Protein AF-D8JR23-F1 (afdb_monomer_lite)

Sequence (93 aa):
MSDRTQLAIGRNSISVPRLTKRAVEAGVATALTSCVALLILVLNNVLTGRGGWVNGFDVWYSYMRQPAILGTMILTALTTSLFLAWQRDRGAR

Secondary structure (DSSP, 8-state):
---------TT------HHHHHHHHHHHHHHHHHHHHHHHHHHHHHHTTSSHHHHHHHHHHHHHH-HHHHHHHHHHHHHHHHHHHHHHHHH--

pLDDT: mean 70.7, std 14.29, range [39.91, 87.06]

Structure (mmCIF, N/CA/C/O backbone):
data_AF-D8JR23-F1
#
_entry.id   AF-D8JR23-F1
#
loop_
_atom_site.group_PDB
_atom_site.id
_atom_site.type_symbol
_atom_site.label_atom_id
_atom_site.label_alt_id
_atom_site.label_comp_id
_atom_site.label_asym_id
_atom_site.label_entity_id
_atom_site.label_seq_id
_atom_site.pdbx_PDB_ins_code
_atom_site.Cartn_x
_atom_site.Cartn_y
_atom_site.Cartn_z
_atom_site.occupancy
_atom_site.B_iso_or_equiv
_atom_site.auth_seq_id
_atom_site.auth_comp_id
_atom_site.auth_asym_id
_atom_site.auth_atom_id
_atom_site.pdbx_PDB_model_num
ATOM 1 N N . MET A 1 1 ? 20.661 -0.341 -34.511 1.00 43.81 1 MET A N 1
ATOM 2 C CA . MET A 1 1 ? 21.046 -1.259 -33.415 1.00 43.81 1 MET A CA 1
ATOM 3 C C . MET A 1 1 ? 19.883 -1.327 -32.436 1.00 43.81 1 MET A C 1
ATOM 5 O O . MET A 1 1 ? 19.534 -0.304 -31.870 1.00 43.81 1 MET A O 1
ATOM 9 N N . SER A 1 2 ? 19.197 -2.472 -32.363 1.00 46.34 2 SER A N 1
ATOM 10 C CA . SER A 1 2 ? 17.931 -2.639 -31.635 1.00 46.34 2 SER A CA 1
ATOM 11 C C . SER A 1 2 ? 18.196 -3.277 -30.272 1.00 46.34 2 SER A C 1
ATOM 13 O O . SER A 1 2 ? 18.491 -4.467 -30.199 1.00 46.34 2 SER A O 1
ATOM 15 N N . ASP A 1 3 ? 18.084 -2.488 -29.207 1.00 46.47 3 ASP A N 1
ATOM 16 C CA . ASP A 1 3 ? 18.326 -2.909 -27.824 1.00 46.47 3 ASP A CA 1
ATOM 17 C C . ASP A 1 3 ? 17.166 -3.792 -27.322 1.00 46.47 3 ASP A C 1
ATOM 19 O O . ASP A 1 3 ? 16.136 -3.315 -26.840 1.00 46.47 3 ASP A O 1
ATOM 23 N N . ARG A 1 4 ? 17.282 -5.111 -27.527 1.00 45.34 4 ARG A N 1
ATOM 24 C CA . ARG A 1 4 ? 16.365 -6.120 -26.978 1.00 45.34 4 ARG A CA 1
ATOM 25 C C . ARG A 1 4 ? 17.037 -6.813 -25.800 1.00 45.34 4 ARG A C 1
ATOM 27 O O . ARG A 1 4 ? 17.841 -7.719 -25.979 1.00 45.34 4 ARG A O 1
ATOM 34 N N . THR A 1 5 ? 16.681 -6.408 -24.588 1.00 54.88 5 THR A N 1
ATOM 35 C CA . THR A 1 5 ? 17.098 -7.108 -23.368 1.00 54.88 5 THR A CA 1
ATOM 36 C C . THR A 1 5 ? 16.199 -8.328 -23.163 1.00 54.88 5 THR A C 1
ATOM 38 O O . THR A 1 5 ? 15.014 -8.186 -22.861 1.00 54.88 5 THR A O 1
ATOM 41 N N . GLN A 1 6 ? 16.750 -9.524 -23.372 1.00 44.00 6 GLN A N 1
ATOM 42 C CA . GLN A 1 6 ? 16.063 -10.795 -23.148 1.00 44.00 6 GLN A CA 1
ATOM 43 C C . GLN A 1 6 ? 15.917 -11.066 -21.648 1.00 44.00 6 GLN A C 1
ATOM 45 O O . GLN A 1 6 ? 16.889 -11.039 -20.896 1.00 44.00 6 GLN A O 1
ATOM 50 N N . LEU A 1 7 ? 14.691 -11.353 -21.214 1.00 43.88 7 LEU A N 1
ATOM 51 C CA . LEU A 1 7 ? 14.432 -11.966 -19.918 1.00 43.88 7 LEU A CA 1
ATOM 52 C C . LEU A 1 7 ? 14.444 -13.480 -20.098 1.00 43.88 7 LEU A C 1
ATOM 54 O O . LEU A 1 7 ? 13.592 -14.043 -20.788 1.00 43.88 7 LEU A O 1
ATOM 58 N N . ALA A 1 8 ? 15.436 -14.126 -19.494 1.00 45.22 8 ALA A N 1
ATOM 59 C CA . ALA A 1 8 ? 15.467 -15.569 -19.349 1.00 45.22 8 ALA A CA 1
ATOM 60 C C . ALA A 1 8 ? 14.554 -15.955 -18.175 1.00 45.22 8 ALA A C 1
ATOM 62 O O . ALA A 1 8 ? 14.929 -15.820 -17.013 1.00 45.22 8 ALA A O 1
ATOM 63 N N . ILE A 1 9 ? 13.338 -16.405 -18.491 1.00 46.00 9 ILE A N 1
ATOM 64 C CA . ILE A 1 9 ? 12.477 -17.157 -17.575 1.00 46.00 9 ILE A CA 1
ATOM 65 C C . ILE A 1 9 ? 12.496 -18.609 -18.082 1.00 46.00 9 ILE A C 1
ATOM 67 O O . ILE A 1 9 ? 11.800 -18.991 -19.020 1.00 46.00 9 ILE A O 1
ATOM 71 N N . GLY A 1 10 ? 13.424 -19.411 -17.553 1.00 63.91 10 GLY A N 1
ATOM 72 C CA . GLY A 1 10 ? 13.597 -20.808 -17.971 1.00 63.91 10 GLY A CA 1
ATOM 73 C C . GLY A 1 10 ? 13.765 -21.001 -19.491 1.00 63.91 10 GLY A C 1
ATOM 74 O O . GLY A 1 10 ? 14.547 -20.304 -20.131 1.00 63.91 10 GLY A O 1
ATOM 75 N N . ARG A 1 11 ? 13.036 -21.972 -20.067 1.00 43.81 11 ARG A N 1
ATOM 76 C CA . ARG A 1 11 ? 13.185 -22.449 -21.461 1.00 43.81 11 ARG A CA 1
ATOM 77 C C . ARG A 1 11 ? 12.369 -21.678 -22.517 1.00 43.81 11 ARG A C 1
ATOM 79 O O . ARG A 1 11 ? 12.442 -22.035 -23.684 1.00 43.81 11 ARG A O 1
ATOM 86 N N . ASN A 1 12 ? 11.628 -20.626 -22.155 1.00 40.69 12 ASN A N 1
ATOM 87 C CA . ASN A 1 12 ? 10.899 -19.797 -23.127 1.00 40.69 12 ASN A CA 1
ATOM 88 C C . ASN A 1 12 ? 11.078 -18.302 -22.818 1.00 40.69 12 ASN A C 1
ATOM 90 O O . ASN A 1 12 ? 10.471 -17.760 -21.898 1.00 40.69 12 ASN A O 1
ATOM 94 N N . SER A 1 13 ? 11.919 -17.627 -23.610 1.00 39.91 13 SER A N 1
ATOM 95 C CA . SER A 1 13 ? 12.147 -16.181 -23.521 1.00 39.91 13 SER A CA 1
ATOM 96 C C . SER A 1 13 ? 11.007 -15.426 -24.205 1.00 39.91 13 SER A C 1
ATOM 98 O O . SER A 1 13 ? 10.975 -15.281 -25.427 1.00 39.91 13 SER A O 1
ATOM 100 N N . ILE A 1 14 ? 10.046 -14.944 -23.416 1.00 45.25 14 ILE A N 1
ATOM 101 C CA . ILE A 1 14 ? 9.006 -14.042 -23.914 1.00 45.25 14 ILE A CA 1
ATOM 102 C C . ILE A 1 14 ? 9.558 -12.618 -23.851 1.00 45.25 14 ILE A C 1
ATOM 104 O O . ILE A 1 14 ? 9.898 -12.097 -22.789 1.00 45.25 14 ILE A O 1
ATOM 108 N N . SER A 1 15 ? 9.651 -11.987 -25.018 1.00 46.75 15 SER A N 1
ATOM 109 C CA . SER A 1 15 ? 10.064 -10.593 -25.189 1.00 46.75 15 SER A CA 1
ATOM 110 C C . SER A 1 15 ? 8.950 -9.661 -24.702 1.00 46.75 15 SER A C 1
ATOM 112 O O . SER A 1 15 ? 8.178 -9.144 -25.504 1.00 46.75 15 SER A O 1
ATOM 114 N N . VAL A 1 16 ? 8.813 -9.483 -23.387 1.00 44.25 16 VAL A N 1
ATOM 115 C CA . VAL A 1 16 ? 7.792 -8.585 -22.825 1.00 44.25 16 VAL A CA 1
ATOM 116 C C . VAL A 1 16 ? 8.323 -7.144 -22.828 1.00 44.25 16 VAL A C 1
ATOM 118 O O . VAL A 1 16 ? 9.443 -6.917 -22.357 1.00 44.25 16 VAL A O 1
ATOM 121 N N . PRO A 1 17 ? 7.564 -6.152 -23.334 1.00 52.78 17 PRO A N 1
ATOM 122 C CA . PRO A 1 17 ? 7.955 -4.745 -23.295 1.00 52.78 17 PRO A CA 1
ATOM 123 C C . PRO A 1 17 ? 8.373 -4.319 -21.880 1.00 52.78 17 PRO A C 1
ATOM 125 O O . PRO A 1 17 ? 7.708 -4.665 -20.903 1.00 52.78 17 PRO A O 1
ATOM 128 N N . ARG A 1 18 ? 9.457 -3.534 -21.753 1.00 57.16 18 ARG A N 1
ATOM 129 C CA . ARG A 1 18 ? 9.996 -3.056 -20.455 1.00 57.16 18 ARG A CA 1
ATOM 130 C C . ARG A 1 18 ? 8.915 -2.432 -19.553 1.00 57.16 18 ARG A C 1
ATOM 132 O O . ARG A 1 18 ? 9.010 -2.528 -18.333 1.00 57.16 18 ARG A O 1
ATOM 139 N N . LEU A 1 19 ? 7.886 -1.831 -20.153 1.00 53.03 19 LEU A N 1
ATOM 140 C CA . LEU A 1 19 ? 6.721 -1.263 -19.470 1.00 53.03 19 LEU A CA 1
ATOM 141 C C . LEU A 1 19 ? 5.872 -2.314 -18.743 1.00 53.03 19 LEU A C 1
ATOM 143 O O . LEU A 1 19 ? 5.484 -2.081 -17.604 1.00 53.03 19 LEU A O 1
ATOM 147 N N . THR A 1 20 ? 5.634 -3.483 -19.339 1.00 59.34 20 THR A N 1
ATOM 148 C CA . THR A 1 20 ? 4.816 -4.546 -18.734 1.00 59.34 20 THR A CA 1
ATOM 149 C C . THR A 1 20 ? 5.505 -5.148 -17.513 1.00 59.34 20 THR A C 1
ATOM 151 O O . THR A 1 20 ? 4.876 -5.308 -16.472 1.00 59.34 20 THR A O 1
ATOM 154 N N . LYS A 1 21 ? 6.821 -5.399 -17.586 1.00 62.56 21 LYS A N 1
ATOM 155 C CA . LYS A 1 21 ? 7.589 -5.862 -16.417 1.00 62.56 21 LYS A CA 1
ATOM 156 C C . LYS A 1 21 ? 7.562 -4.836 -15.276 1.00 62.56 21 LYS A C 1
ATOM 158 O O . LYS A 1 21 ? 7.430 -5.209 -14.117 1.00 62.56 21 LYS A O 1
ATOM 163 N N . ARG A 1 22 ? 7.650 -3.544 -15.605 1.00 62.25 22 ARG A N 1
ATOM 164 C CA . ARG A 1 22 ? 7.614 -2.452 -14.620 1.00 62.25 22 ARG A CA 1
ATOM 165 C C . ARG A 1 22 ? 6.233 -2.249 -14.007 1.00 62.25 22 ARG A C 1
ATOM 167 O O . ARG A 1 22 ? 6.153 -1.981 -12.819 1.00 62.25 22 ARG A O 1
ATOM 174 N N . ALA A 1 23 ? 5.162 -2.418 -14.780 1.00 65.88 23 ALA A N 1
ATOM 175 C CA . ALA A 1 23 ? 3.802 -2.400 -14.248 1.00 65.88 23 ALA A CA 1
ATOM 176 C C . ALA A 1 23 ? 3.588 -3.531 -13.229 1.00 65.88 23 ALA A C 1
ATOM 178 O O . ALA A 1 23 ? 2.9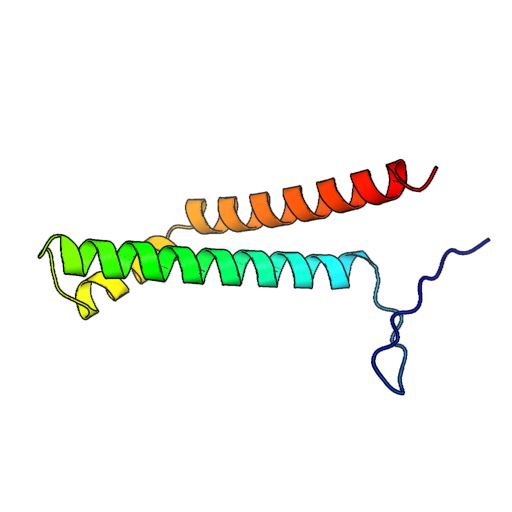55 -3.315 -12.200 1.00 65.88 23 ALA A O 1
ATOM 179 N N . VAL A 1 24 ? 4.178 -4.708 -13.471 1.00 69.12 24 VAL A N 1
ATOM 180 C CA . VAL A 1 24 ? 4.166 -5.817 -12.507 1.00 69.12 24 VAL A CA 1
ATOM 181 C C . VAL A 1 24 ? 4.986 -5.479 -11.258 1.00 69.12 24 VAL A C 1
ATOM 183 O O . VAL A 1 24 ? 4.479 -5.663 -10.158 1.00 69.12 24 VAL A O 1
ATOM 186 N N . GLU A 1 25 ? 6.200 -4.928 -11.385 1.00 69.12 25 GLU A N 1
ATOM 187 C CA . GLU A 1 25 ? 6.987 -4.466 -10.221 1.00 69.12 25 GLU A CA 1
ATOM 188 C C . GLU A 1 25 ? 6.245 -3.397 -9.403 1.00 69.12 25 GLU A C 1
ATOM 190 O O . GLU A 1 25 ? 6.212 -3.479 -8.177 1.00 69.12 25 GLU A O 1
ATOM 195 N N . ALA A 1 26 ? 5.606 -2.431 -10.068 1.00 71.50 26 ALA A N 1
ATOM 196 C CA . ALA A 1 26 ? 4.798 -1.405 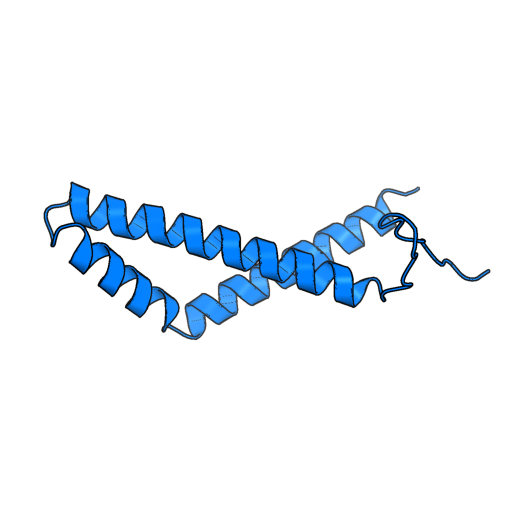-9.416 1.00 71.50 26 ALA A CA 1
ATOM 197 C C . ALA A 1 26 ? 3.583 -2.016 -8.702 1.00 71.50 26 ALA A C 1
ATOM 199 O O . ALA A 1 26 ? 3.331 -1.694 -7.545 1.00 71.50 26 ALA A O 1
ATOM 200 N N . GLY A 1 27 ? 2.876 -2.951 -9.344 1.00 75.94 27 GLY A N 1
ATOM 201 C CA . GLY A 1 27 ? 1.758 -3.669 -8.730 1.00 75.94 27 GLY A CA 1
ATOM 202 C C . GLY A 1 27 ? 2.179 -4.478 -7.500 1.00 75.94 27 GLY A C 1
ATOM 203 O O . GLY A 1 27 ? 1.499 -4.442 -6.476 1.00 75.94 27 GLY A O 1
ATOM 204 N N . VAL A 1 28 ? 3.334 -5.148 -7.561 1.00 73.81 28 VAL A N 1
ATOM 205 C CA . VAL A 1 28 ? 3.917 -5.878 -6.423 1.00 73.81 28 VAL A CA 1
ATOM 206 C C . VAL A 1 28 ? 4.288 -4.919 -5.291 1.00 73.81 28 VAL A C 1
ATOM 208 O O . VAL A 1 28 ? 3.998 -5.209 -4.131 1.00 73.81 28 VAL A O 1
ATOM 211 N N . ALA A 1 29 ? 4.873 -3.761 -5.607 1.00 71.56 29 ALA A N 1
ATOM 212 C CA . ALA A 1 29 ? 5.190 -2.736 -4.618 1.00 71.56 29 ALA A CA 1
ATOM 213 C C . ALA A 1 29 ? 3.924 -2.207 -3.925 1.00 71.56 29 ALA A C 1
ATOM 215 O O . ALA A 1 29 ? 3.879 -2.165 -2.699 1.00 71.56 29 ALA A O 1
ATOM 216 N N . THR A 1 30 ? 2.870 -1.891 -4.683 1.00 75.94 30 THR A N 1
ATOM 217 C CA . THR A 1 30 ? 1.575 -1.461 -4.134 1.00 75.94 30 THR A CA 1
ATOM 218 C C . THR A 1 30 ? 0.953 -2.539 -3.244 1.00 75.94 30 THR A C 1
ATOM 220 O O . THR A 1 30 ? 0.479 -2.231 -2.149 1.00 75.94 30 THR A O 1
ATOM 223 N N . ALA A 1 31 ? 1.001 -3.808 -3.659 1.00 75.75 31 ALA A N 1
ATOM 224 C CA . ALA A 1 31 ? 0.519 -4.921 -2.845 1.00 75.75 31 ALA A CA 1
ATOM 225 C C . ALA A 1 31 ? 1.304 -5.041 -1.525 1.00 75.75 31 ALA A C 1
ATOM 227 O O . ALA A 1 31 ? 0.705 -5.163 -0.457 1.00 75.75 31 ALA A O 1
ATOM 228 N N . LEU A 1 32 ? 2.633 -4.913 -1.564 1.00 80.50 32 LEU A N 1
ATOM 229 C CA . LEU A 1 32 ? 3.478 -4.887 -0.365 1.00 80.50 32 LEU A CA 1
ATOM 230 C C . LEU A 1 32 ? 3.131 -3.717 0.562 1.00 80.50 32 LEU A C 1
ATOM 232 O O . LEU A 1 32 ? 2.963 -3.923 1.764 1.00 80.50 32 LEU A O 1
ATOM 236 N N . THR A 1 33 ? 2.957 -2.511 0.019 1.00 81.75 33 THR A N 1
ATOM 237 C CA . THR A 1 33 ? 2.526 -1.340 0.794 1.00 81.75 33 THR A CA 1
ATOM 238 C C . THR A 1 33 ? 1.175 -1.586 1.464 1.00 81.75 33 THR A C 1
ATOM 240 O O . THR A 1 33 ? 1.003 -1.257 2.638 1.00 81.75 33 THR A O 1
ATOM 243 N N . SER A 1 34 ? 0.238 -2.227 0.761 1.00 78.75 34 SER A N 1
ATOM 244 C CA . SER A 1 34 ? -1.075 -2.573 1.310 1.00 78.75 34 SER A CA 1
ATOM 245 C C . SER A 1 34 ? -0.993 -3.551 2.492 1.00 78.75 34 SER A C 1
ATOM 247 O O . SER A 1 34 ? -1.702 -3.365 3.483 1.00 78.75 34 SER A O 1
ATOM 249 N N . CYS A 1 35 ? -0.076 -4.527 2.437 1.00 82.31 35 CYS A N 1
ATOM 250 C CA . CYS A 1 35 ? 0.190 -5.470 3.527 1.00 82.31 35 CYS A CA 1
ATOM 251 C C . CYS A 1 35 ? 0.811 -4.787 4.748 1.00 82.31 35 CYS A C 1
ATOM 253 O O . CYS A 1 35 ? 0.420 -5.062 5.881 1.00 82.31 35 CYS A O 1
ATOM 255 N N . VAL A 1 36 ? 1.765 -3.879 4.533 1.00 85.62 36 VAL A N 1
ATOM 256 C CA . VAL A 1 36 ? 2.366 -3.108 5.629 1.00 85.62 36 VAL A CA 1
ATOM 257 C C . VAL A 1 36 ? 1.313 -2.219 6.294 1.00 85.62 36 VAL A C 1
ATOM 259 O O . VAL A 1 36 ? 1.228 -2.183 7.520 1.00 85.62 36 VAL A O 1
ATOM 262 N N . ALA A 1 37 ? 0.459 -1.561 5.504 1.00 83.50 37 ALA A N 1
ATOM 263 C CA . ALA A 1 37 ? -0.655 -0.776 6.029 1.00 83.50 37 ALA A CA 1
ATOM 264 C C . ALA A 1 37 ? -1.633 -1.636 6.851 1.00 83.50 37 ALA A C 1
ATOM 266 O O . ALA A 1 37 ? -2.073 -1.200 7.913 1.00 83.50 37 ALA A O 1
ATOM 267 N N . LEU A 1 38 ? -1.925 -2.868 6.413 1.00 82.81 38 LEU A N 1
ATOM 268 C CA . LEU A 1 38 ? -2.745 -3.823 7.171 1.00 82.81 38 LEU A CA 1
ATOM 269 C C . LEU A 1 38 ? -2.143 -4.104 8.543 1.00 82.81 38 LEU A C 1
ATOM 271 O O . LEU A 1 38 ? -2.833 -3.959 9.550 1.00 82.81 38 LEU A O 1
ATOM 275 N N . LEU A 1 39 ? -0.859 -4.466 8.588 1.00 84.69 39 LEU A N 1
ATOM 276 C CA . LEU A 1 39 ? -0.165 -4.742 9.845 1.00 84.69 39 LEU A CA 1
ATOM 277 C C . LEU A 1 39 ? -0.247 -3.549 10.795 1.00 84.69 39 LEU A C 1
ATOM 279 O O . LEU A 1 39 ? -0.636 -3.719 11.945 1.00 84.69 39 LEU A O 1
ATOM 283 N N . ILE A 1 40 ? 0.064 -2.345 10.312 1.00 86.12 40 ILE A N 1
ATOM 284 C CA . ILE A 1 40 ? 0.049 -1.132 11.137 1.00 86.12 40 ILE A CA 1
ATOM 285 C C . ILE A 1 40 ? -1.349 -0.875 11.705 1.00 86.12 40 ILE A C 1
ATOM 287 O O . ILE A 1 40 ? -1.480 -0.644 12.905 1.00 86.12 40 ILE A O 1
ATOM 291 N N . LEU A 1 41 ? -2.389 -0.926 10.872 1.00 85.25 41 LEU A N 1
ATOM 292 C CA . LEU A 1 41 ? -3.755 -0.604 11.289 1.00 85.25 41 LEU A CA 1
ATOM 293 C C . LEU A 1 41 ? -4.330 -1.658 12.240 1.00 85.25 41 LEU A C 1
ATOM 295 O O . LEU A 1 41 ? -4.932 -1.300 13.253 1.00 85.25 41 LEU A O 1
ATOM 299 N N . VAL A 1 42 ? -4.099 -2.944 11.968 1.00 83.56 42 VAL A N 1
ATOM 300 C CA . VAL A 1 42 ? -4.554 -4.036 12.836 1.00 83.56 42 VAL A CA 1
ATOM 301 C C . VAL A 1 42 ? -3.821 -4.002 14.175 1.00 83.56 42 VAL A C 1
ATOM 303 O O . VAL A 1 42 ? -4.478 -4.012 15.216 1.00 83.56 42 VAL A O 1
ATOM 306 N N . LEU A 1 43 ? -2.485 -3.896 14.176 1.00 84.75 43 LEU A N 1
ATOM 307 C CA . LEU A 1 43 ? -1.719 -3.805 15.422 1.00 84.75 43 LEU A CA 1
ATOM 308 C C . LEU A 1 43 ? -2.111 -2.561 16.211 1.00 84.75 43 LEU A C 1
ATOM 310 O O . LEU A 1 43 ? -2.303 -2.659 17.417 1.00 84.75 43 LEU A O 1
ATOM 314 N N . ASN A 1 44 ? -2.269 -1.408 15.558 1.00 83.88 44 ASN A N 1
ATOM 315 C CA . ASN A 1 44 ? -2.689 -0.189 16.239 1.00 83.88 44 ASN A CA 1
ATOM 316 C C . ASN A 1 44 ? -4.048 -0.371 16.925 1.00 83.88 44 ASN A C 1
ATOM 318 O O . ASN A 1 44 ? -4.189 -0.010 18.091 1.00 83.88 44 ASN A O 1
ATOM 322 N N . ASN A 1 45 ? -5.024 -0.976 16.247 1.00 83.00 45 ASN A N 1
ATOM 323 C CA . ASN A 1 45 ? -6.367 -1.172 16.791 1.00 83.00 45 ASN A CA 1
ATOM 324 C C . ASN A 1 45 ? -6.383 -2.175 17.964 1.00 83.00 45 ASN A C 1
ATOM 326 O O . ASN A 1 45 ? -7.065 -1.959 18.968 1.00 83.00 45 ASN A O 1
ATOM 330 N N . VAL A 1 46 ? -5.563 -3.229 17.886 1.00 80.62 46 VAL A N 1
ATOM 331 C CA . VAL A 1 46 ? -5.373 -4.199 18.977 1.00 80.62 46 VAL A CA 1
ATOM 332 C C . VAL A 1 46 ? -4.659 -3.558 20.172 1.00 80.62 46 VAL A C 1
ATOM 334 O O . VAL A 1 46 ? -5.134 -3.672 21.299 1.00 80.62 46 VAL A O 1
ATOM 337 N N . LEU A 1 47 ? -3.555 -2.845 19.937 1.00 81.06 47 LEU A N 1
ATOM 338 C CA . LEU A 1 47 ? -2.722 -2.238 20.982 1.00 81.06 47 LEU A CA 1
ATOM 339 C C . LEU A 1 47 ? -3.405 -1.058 21.682 1.00 81.06 47 LEU A C 1
ATOM 341 O O . LEU A 1 47 ? -3.166 -0.827 22.862 1.00 81.06 47 LEU A O 1
ATOM 345 N N . THR A 1 48 ? -4.259 -0.312 20.978 1.00 81.50 48 THR A N 1
ATOM 346 C CA . THR A 1 48 ? -5.012 0.813 21.562 1.00 81.50 48 THR A CA 1
ATOM 347 C C . THR A 1 48 ? -6.335 0.392 22.206 1.00 81.50 48 THR A C 1
ATOM 349 O O . THR A 1 48 ? -7.064 1.249 22.701 1.00 81.50 48 THR A O 1
ATOM 352 N N . GLY A 1 49 ? -6.661 -0.908 22.218 1.00 65.19 49 GLY A N 1
ATOM 353 C CA . GLY A 1 49 ? -7.866 -1.442 22.862 1.00 65.19 49 GLY A CA 1
ATOM 354 C C . GLY A 1 49 ? -9.184 -0.990 22.220 1.00 65.19 49 GLY A C 1
ATOM 355 O O . GLY A 1 49 ? -10.239 -1.143 22.829 1.00 65.19 49 GLY A O 1
ATOM 356 N N . ARG A 1 50 ? -9.145 -0.426 21.003 1.00 65.50 50 ARG A N 1
ATOM 357 C CA . ARG A 1 50 ? -10.304 0.213 20.352 1.00 65.50 50 ARG A CA 1
ATOM 358 C C . ARG A 1 50 ? -11.253 -0.754 19.641 1.00 65.50 50 ARG A C 1
ATOM 360 O O . ARG A 1 50 ? -12.333 -0.332 19.233 1.00 65.50 50 ARG A O 1
ATOM 367 N N . GLY A 1 51 ? -10.918 -2.038 19.516 1.00 66.56 51 GLY A N 1
ATOM 368 C CA . GLY A 1 51 ? -11.837 -2.970 18.852 1.00 66.56 51 GLY A CA 1
ATOM 369 C C . GLY A 1 51 ? -11.355 -4.384 18.546 1.00 66.56 51 GLY A C 1
ATOM 370 O O . GLY A 1 51 ? -12.087 -5.132 17.900 1.00 66.56 51 GLY A O 1
ATOM 371 N N . GLY A 1 52 ? -10.159 -4.780 18.983 1.00 79.00 52 GLY A N 1
ATOM 372 C CA . GLY A 1 52 ? -9.633 -6.118 18.701 1.00 79.00 52 GLY A CA 1
ATOM 373 C C . GLY A 1 52 ? -9.334 -6.361 17.214 1.00 79.00 52 GLY A C 1
ATOM 374 O O . GLY A 1 52 ? -9.382 -5.459 16.377 1.00 79.00 52 GLY A O 1
ATOM 375 N N . TRP A 1 53 ? -8.991 -7.607 16.881 1.00 75.25 53 TRP A N 1
ATOM 376 C CA . TRP A 1 53 ? -8.455 -7.987 15.566 1.00 75.25 53 TRP A CA 1
ATOM 377 C C . TRP A 1 53 ? -9.437 -7.777 14.403 1.00 75.25 53 TRP A C 1
ATOM 379 O O . TRP A 1 53 ? -9.033 -7.333 13.331 1.00 75.25 53 TRP A O 1
ATOM 389 N N . VAL A 1 54 ? -10.729 -8.050 14.619 1.00 79.94 54 VAL A N 1
ATOM 390 C CA . VAL A 1 54 ? -11.771 -7.942 13.580 1.00 79.94 54 VAL A CA 1
ATOM 391 C C . VAL A 1 54 ? -12.033 -6.481 13.206 1.00 79.94 54 VAL A C 1
ATOM 393 O O . VAL A 1 54 ? -12.121 -6.153 12.026 1.00 79.94 54 VAL A O 1
ATOM 396 N N . ASN A 1 55 ? -12.068 -5.582 14.193 1.00 81.81 55 ASN A N 1
ATOM 397 C CA . ASN A 1 55 ? -12.253 -4.152 13.946 1.00 81.81 55 ASN A CA 1
ATOM 398 C C . ASN A 1 55 ? -11.013 -3.532 13.273 1.00 81.81 55 ASN A C 1
ATOM 400 O O . ASN A 1 55 ? -11.127 -2.669 12.408 1.00 81.81 55 ASN A O 1
ATOM 404 N N . GLY A 1 56 ? -9.809 -4.027 13.590 1.00 81.06 56 GLY A N 1
ATOM 405 C CA . GLY A 1 56 ? -8.585 -3.670 12.865 1.00 81.06 56 GLY A CA 1
ATOM 406 C C . GLY A 1 56 ? -8.662 -3.971 11.364 1.00 81.06 56 GLY A C 1
ATOM 407 O O . GLY A 1 56 ? -8.215 -3.162 10.550 1.00 81.06 56 GLY A O 1
ATOM 408 N N . PHE A 1 57 ? -9.265 -5.105 10.994 1.00 82.88 57 PHE A N 1
ATOM 409 C CA . PHE A 1 57 ? -9.449 -5.485 9.594 1.00 82.88 57 PHE A CA 1
ATOM 410 C C . PHE A 1 57 ? -10.501 -4.622 8.883 1.00 82.88 57 PHE A C 1
ATOM 412 O O . PHE A 1 57 ? -10.281 -4.228 7.741 1.00 82.88 57 PHE A O 1
ATOM 419 N N . ASP A 1 58 ? -11.601 -4.272 9.556 1.00 85.75 58 ASP A N 1
ATOM 420 C CA . ASP A 1 58 ? -12.627 -3.369 9.007 1.00 85.75 58 ASP A CA 1
ATOM 421 C C . ASP A 1 58 ? -12.050 -1.967 8.733 1.00 85.75 58 ASP A C 1
ATOM 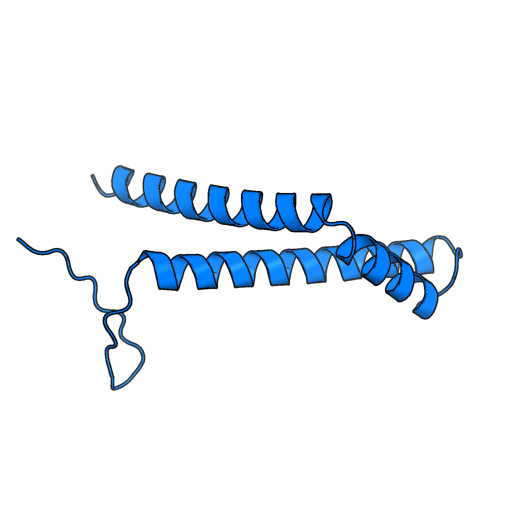423 O O . ASP A 1 58 ? -12.191 -1.415 7.640 1.00 85.75 58 ASP A O 1
ATOM 427 N N . VAL A 1 59 ? -11.255 -1.438 9.671 1.00 84.56 59 VAL A N 1
ATOM 428 C CA . VAL A 1 59 ? -10.525 -0.174 9.483 1.00 84.56 59 VAL A CA 1
ATOM 429 C C . VAL A 1 59 ? -9.583 -0.245 8.280 1.00 84.56 59 VAL A C 1
ATOM 431 O O . VAL A 1 59 ? -9.545 0.690 7.479 1.00 84.56 59 VAL A O 1
ATOM 434 N N . TRP A 1 60 ? -8.852 -1.348 8.109 1.00 85.56 60 TRP A N 1
ATOM 435 C CA . TRP A 1 60 ? -8.011 -1.539 6.927 1.00 85.56 60 TRP A CA 1
ATOM 436 C C . TRP A 1 60 ? -8.830 -1.633 5.630 1.00 85.56 60 TRP A C 1
ATOM 438 O O . TRP A 1 60 ? -8.463 -1.023 4.625 1.00 85.56 60 TRP A O 1
ATOM 448 N N . TYR A 1 61 ? -9.958 -2.342 5.641 1.00 84.25 61 TYR A N 1
ATOM 449 C CA . TYR A 1 61 ? -10.836 -2.456 4.478 1.00 84.25 61 TYR A CA 1
ATOM 450 C C . TYR A 1 61 ? -11.425 -1.096 4.073 1.00 84.25 61 TYR A C 1
ATOM 452 O O . TYR A 1 61 ? -11.453 -0.744 2.892 1.00 84.25 61 TYR A O 1
ATOM 460 N N . SER A 1 62 ? -11.831 -0.288 5.054 1.00 85.38 62 SER A N 1
ATOM 461 C CA . SER A 1 62 ? -12.285 1.091 4.857 1.00 85.38 62 SER A CA 1
ATOM 462 C C . SER A 1 62 ? -11.172 1.993 4.309 1.00 85.38 62 SER A C 1
ATOM 464 O O . SER A 1 62 ? -11.390 2.736 3.351 1.00 85.38 62 SER A O 1
ATOM 466 N N . TYR A 1 63 ? -9.954 1.860 4.842 1.00 84.06 63 TYR A N 1
ATOM 467 C CA . TYR A 1 63 ? -8.763 2.558 4.355 1.00 84.06 63 TYR A CA 1
ATOM 468 C C . TYR A 1 63 ? -8.466 2.222 2.885 1.00 84.06 63 TYR A C 1
ATOM 470 O O . TYR A 1 63 ? -8.232 3.119 2.078 1.00 84.06 63 TYR A O 1
ATOM 478 N N . MET A 1 64 ? -8.557 0.945 2.500 1.00 83.19 64 MET A N 1
ATOM 479 C CA . MET A 1 64 ? -8.356 0.522 1.109 1.00 83.19 64 MET A CA 1
ATOM 480 C C . MET A 1 64 ? -9.491 0.935 0.175 1.00 83.19 64 MET A C 1
ATOM 482 O O . MET A 1 64 ? -9.259 1.128 -1.013 1.00 83.19 64 MET A O 1
ATOM 486 N N . ARG A 1 65 ? -10.711 1.137 0.676 1.00 84.88 65 ARG A N 1
ATOM 487 C CA . ARG A 1 65 ? -11.811 1.684 -0.134 1.00 84.88 65 ARG A CA 1
ATOM 488 C C . ARG A 1 65 ? -11.665 3.173 -0.435 1.00 84.88 65 ARG A C 1
ATOM 490 O O . ARG A 1 65 ? -12.413 3.670 -1.277 1.00 84.88 65 ARG A O 1
ATOM 497 N N . GLN A 1 66 ? -10.739 3.895 0.201 1.00 87.06 66 GLN A N 1
ATOM 498 C CA . GLN A 1 66 ? -10.520 5.305 -0.109 1.00 87.06 66 GLN A CA 1
ATOM 499 C C . GLN A 1 66 ? -9.763 5.459 -1.442 1.00 87.06 66 GLN A C 1
ATOM 501 O O . GLN A 1 66 ? -8.570 5.151 -1.523 1.00 87.06 66 GLN A O 1
ATOM 506 N N . PRO A 1 67 ? -10.409 6.006 -2.492 1.00 80.19 67 PRO A N 1
ATOM 507 C CA . PRO A 1 67 ? -9.817 6.082 -3.827 1.00 80.19 67 PRO A CA 1
ATOM 508 C C . PRO A 1 67 ? -8.594 7.002 -3.868 1.00 80.19 67 PRO A C 1
ATOM 510 O O . PRO A 1 67 ? -7.668 6.760 -4.635 1.00 80.19 67 PRO A O 1
ATOM 513 N N . ALA A 1 68 ? -8.555 8.026 -3.011 1.00 80.12 68 ALA A N 1
ATOM 514 C CA . ALA A 1 68 ? -7.399 8.906 -2.878 1.00 80.12 68 ALA A CA 1
ATOM 515 C C . ALA A 1 68 ? -6.154 8.154 -2.379 1.00 80.12 68 ALA A C 1
ATOM 517 O O . ALA A 1 68 ? -5.056 8.411 -2.861 1.00 80.12 68 ALA A O 1
ATOM 518 N N . ILE A 1 69 ? -6.320 7.205 -1.454 1.00 83.25 69 ILE A N 1
ATOM 519 C CA . ILE A 1 69 ? -5.215 6.439 -0.865 1.00 83.25 69 ILE A CA 1
ATOM 520 C C . ILE A 1 69 ? -4.687 5.405 -1.853 1.00 83.25 69 ILE A C 1
ATOM 522 O O . ILE A 1 69 ? -3.482 5.314 -2.075 1.00 83.25 69 ILE A O 1
ATOM 526 N N . LEU A 1 70 ? -5.584 4.666 -2.506 1.00 77.50 70 LEU A N 1
ATOM 527 C CA . LEU A 1 70 ? -5.189 3.768 -3.590 1.00 77.50 70 LEU A CA 1
ATOM 528 C C . LEU A 1 70 ? -4.502 4.537 -4.724 1.00 77.50 70 LEU A C 1
ATOM 530 O O . LEU A 1 70 ? -3.465 4.108 -5.228 1.00 77.50 70 LEU A O 1
ATOM 534 N N . GLY A 1 71 ? -5.051 5.697 -5.092 1.00 78.75 71 GLY A N 1
ATOM 535 C CA . GLY A 1 71 ? -4.503 6.562 -6.129 1.00 78.75 71 GLY A CA 1
ATOM 536 C C . GLY A 1 71 ? -3.084 7.026 -5.815 1.00 78.75 71 GLY A C 1
ATOM 537 O O . GLY A 1 71 ? -2.212 6.925 -6.677 1.00 78.75 71 GLY A O 1
ATOM 538 N N . THR A 1 72 ? -2.816 7.473 -4.585 1.00 82.81 72 THR A N 1
ATOM 539 C CA . THR A 1 72 ? -1.462 7.880 -4.185 1.00 82.81 72 THR A CA 1
ATOM 540 C C . THR A 1 72 ? -0.511 6.695 -4.108 1.00 82.81 72 THR A 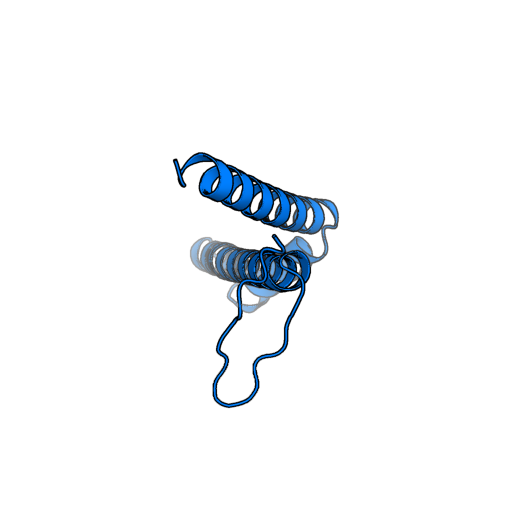C 1
ATOM 542 O O . THR A 1 72 ? 0.601 6.813 -4.610 1.00 82.81 72 THR A O 1
ATOM 545 N N . MET A 1 73 ? -0.931 5.534 -3.594 1.00 79.94 73 MET A N 1
ATOM 546 C CA . MET A 1 73 ? -0.087 4.330 -3.587 1.00 79.94 73 MET A CA 1
ATOM 547 C C . MET A 1 73 ? 0.336 3.910 -5.001 1.00 79.94 73 MET A C 1
ATOM 549 O O . MET A 1 73 ? 1.504 3.589 -5.230 1.00 79.94 73 MET A O 1
ATOM 553 N N . ILE A 1 74 ? -0.593 3.941 -5.959 1.00 77.31 74 ILE A N 1
ATOM 554 C CA . ILE A 1 74 ? -0.309 3.620 -7.363 1.00 77.31 74 ILE A CA 1
ATOM 555 C C . ILE A 1 74 ? 0.596 4.688 -7.981 1.00 77.31 74 ILE A C 1
ATOM 557 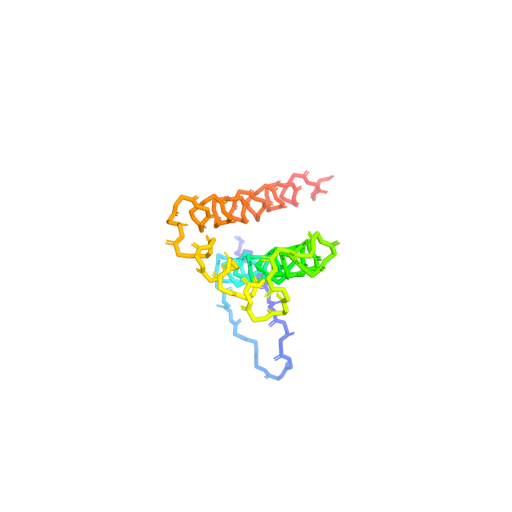O O . ILE A 1 74 ? 1.584 4.353 -8.633 1.00 77.31 74 ILE A O 1
ATOM 561 N N . LEU A 1 75 ? 0.295 5.971 -7.764 1.00 78.69 75 LEU A N 1
ATOM 562 C CA . LEU A 1 75 ? 1.092 7.076 -8.294 1.00 78.69 75 LEU A CA 1
ATOM 563 C C . LEU A 1 75 ? 2.528 7.035 -7.763 1.00 78.69 75 LEU A C 1
ATOM 565 O O . LEU A 1 75 ? 3.469 7.217 -8.535 1.00 78.69 75 LEU A O 1
ATOM 569 N N . THR A 1 76 ? 2.709 6.760 -6.471 1.00 82.19 76 THR A N 1
ATOM 570 C CA . THR A 1 76 ? 4.024 6.583 -5.853 1.00 82.19 76 THR A CA 1
ATOM 571 C C . THR A 1 76 ? 4.748 5.400 -6.477 1.00 82.19 76 THR A C 1
ATOM 573 O O . THR A 1 76 ? 5.878 5.573 -6.921 1.00 82.19 76 THR A O 1
ATOM 576 N N . ALA A 1 77 ? 4.103 4.237 -6.603 1.00 75.19 77 ALA A N 1
ATOM 577 C CA . ALA A 1 77 ? 4.719 3.066 -7.225 1.00 75.19 77 ALA A CA 1
ATOM 578 C C . ALA A 1 77 ? 5.159 3.351 -8.673 1.00 75.19 77 ALA A C 1
ATOM 580 O O . ALA A 1 77 ? 6.303 3.078 -9.036 1.00 75.19 77 ALA A O 1
ATOM 581 N N . LEU A 1 78 ? 4.298 3.985 -9.477 1.00 73.25 78 LEU A N 1
ATOM 582 C CA . LEU A 1 78 ? 4.623 4.408 -10.842 1.00 73.25 78 LEU A CA 1
ATOM 583 C C . LEU A 1 78 ? 5.791 5.396 -10.876 1.00 73.25 78 LEU A C 1
ATOM 585 O O . LEU A 1 78 ? 6.725 5.220 -11.660 1.00 73.25 78 LEU A O 1
ATOM 589 N N . THR A 1 79 ? 5.756 6.412 -10.015 1.00 79.12 79 THR A N 1
ATOM 590 C CA . THR A 1 79 ? 6.803 7.437 -9.922 1.00 79.12 79 THR A CA 1
ATOM 591 C C . THR A 1 79 ? 8.140 6.809 -9.545 1.00 79.12 79 THR A C 1
ATOM 593 O O . THR A 1 79 ? 9.148 7.088 -10.189 1.00 79.12 79 THR A O 1
ATOM 596 N N . THR A 1 80 ? 8.162 5.907 -8.561 1.00 78.38 80 THR A N 1
ATOM 597 C CA . THR A 1 80 ? 9.370 5.190 -8.143 1.00 78.38 80 THR A CA 1
ATOM 598 C C . THR A 1 80 ? 9.905 4.299 -9.261 1.00 78.38 80 THR A C 1
ATOM 600 O O . THR A 1 80 ? 11.097 4.352 -9.562 1.00 78.38 80 THR A O 1
ATOM 603 N N . SER A 1 81 ? 9.053 3.520 -9.934 1.00 73.81 81 SER A N 1
ATOM 604 C CA . SER A 1 81 ? 9.478 2.687 -11.066 1.00 73.81 81 SER A CA 1
ATOM 605 C C . SER A 1 81 ? 10.036 3.520 -12.224 1.00 73.81 81 SER A C 1
ATOM 607 O O . SER A 1 81 ? 11.036 3.131 -12.834 1.00 73.81 81 SER A O 1
ATOM 609 N N . LEU A 1 82 ? 9.425 4.671 -12.523 1.00 73.94 82 LEU A N 1
ATOM 610 C CA . LEU A 1 82 ? 9.891 5.591 -13.563 1.00 73.94 82 LEU A CA 1
ATOM 611 C C . LEU A 1 82 ? 11.214 6.264 -13.174 1.00 73.94 82 LEU A C 1
ATOM 613 O O . LEU A 1 82 ? 12.118 6.373 -14.001 1.00 73.94 82 LEU A O 1
ATOM 617 N N . PHE A 1 83 ? 11.363 6.655 -11.910 1.00 74.50 83 PHE A N 1
ATOM 618 C CA . PHE A 1 83 ? 12.591 7.246 -11.391 1.00 74.50 83 PHE A CA 1
ATOM 619 C C . PHE A 1 83 ? 13.762 6.256 -11.421 1.00 74.50 83 PHE A C 1
ATOM 621 O O . PHE A 1 83 ? 14.833 6.582 -11.929 1.00 74.50 83 PHE A O 1
ATOM 628 N N . LEU A 1 84 ? 13.557 5.019 -10.958 1.00 78.00 84 LEU A N 1
ATOM 629 C CA . LEU A 1 84 ? 14.580 3.966 -10.997 1.00 78.00 84 LEU A CA 1
ATOM 630 C C . LEU A 1 84 ? 14.977 3.602 -12.430 1.00 78.00 84 LEU A C 1
ATOM 632 O O . LEU A 1 84 ? 16.142 3.319 -12.708 1.00 78.00 84 LEU A O 1
ATOM 636 N N . ALA A 1 85 ? 14.018 3.617 -13.355 1.00 71.31 85 ALA A N 1
ATOM 637 C CA . ALA A 1 85 ? 14.295 3.450 -14.773 1.00 71.31 85 ALA A CA 1
ATOM 638 C C . ALA A 1 85 ? 15.217 4.546 -15.312 1.00 71.31 85 ALA A C 1
ATOM 640 O O . ALA A 1 85 ? 16.225 4.245 -15.944 1.00 71.31 85 ALA A O 1
ATOM 641 N N . TRP A 1 86 ? 14.882 5.800 -15.019 1.00 76.88 86 TRP A N 1
ATOM 642 C CA . TRP A 1 86 ? 15.667 6.955 -15.424 1.00 76.88 86 TRP A CA 1
ATOM 643 C C . TRP A 1 86 ? 17.069 6.955 -14.798 1.00 76.88 86 TRP A C 1
ATOM 645 O O . TRP A 1 86 ? 18.042 7.272 -15.479 1.00 76.88 86 TRP A O 1
ATOM 655 N N . GLN A 1 87 ? 17.203 6.539 -13.533 1.00 75.44 87 GLN A N 1
ATOM 656 C CA . GLN A 1 87 ? 18.509 6.385 -12.888 1.00 75.44 87 GLN A CA 1
ATOM 657 C C . GLN A 1 87 ? 19.365 5.309 -13.561 1.00 75.44 87 GLN A C 1
ATOM 659 O O . GLN A 1 87 ? 20.549 5.543 -13.780 1.00 75.44 87 GLN A O 1
ATOM 664 N N . ARG A 1 88 ? 18.791 4.153 -13.923 1.00 72.00 88 ARG A N 1
ATOM 665 C CA . ARG A 1 88 ? 19.528 3.088 -14.629 1.00 72.00 88 ARG A CA 1
ATOM 666 C C . ARG A 1 88 ? 20.023 3.538 -16.002 1.00 72.00 88 ARG A C 1
ATOM 668 O O . ARG A 1 88 ? 21.160 3.243 -16.346 1.00 72.00 88 ARG A O 1
ATOM 675 N N . ASP A 1 89 ? 19.211 4.294 -16.740 1.00 70.38 89 ASP A N 1
ATOM 676 C CA . ASP A 1 89 ? 19.612 4.842 -18.043 1.00 70.38 89 ASP A CA 1
ATOM 677 C C . ASP A 1 89 ? 20.708 5.923 -17.912 1.00 70.38 89 ASP A C 1
ATOM 679 O O . ASP A 1 89 ? 21.488 6.123 -18.841 1.00 70.38 89 ASP A O 1
ATOM 683 N N . ARG A 1 90 ? 20.812 6.605 -16.759 1.00 65.06 90 ARG A N 1
ATOM 684 C CA . ARG A 1 90 ? 21.877 7.590 -16.478 1.00 65.06 90 ARG A CA 1
ATOM 685 C C . ARG A 1 90 ? 23.141 7.003 -15.843 1.00 65.06 90 ARG A C 1
ATOM 687 O O . ARG A 1 90 ? 24.208 7.564 -16.051 1.00 65.06 90 ARG A O 1
ATOM 694 N N . GLY A 1 91 ? 23.025 5.918 -15.078 1.00 53.78 91 GLY A N 1
ATOM 695 C CA . GLY A 1 91 ? 24.137 5.255 -14.384 1.00 53.78 91 GLY A CA 1
ATOM 696 C C . GLY A 1 91 ? 24.918 4.247 -15.233 1.00 53.78 91 GLY A C 1
ATOM 697 O O . GLY A 1 91 ? 25.924 3.728 -14.771 1.00 53.78 91 GLY A O 1
ATOM 698 N N . ALA A 1 92 ? 24.473 3.964 -16.461 1.00 53.31 92 ALA A N 1
ATOM 699 C CA . ALA A 1 92 ? 25.173 3.110 -17.426 1.00 53.31 92 ALA A CA 1
ATOM 700 C C . ALA A 1 92 ? 26.179 3.887 -18.311 1.00 53.31 92 ALA A C 1
ATOM 702 O O . ALA A 1 92 ? 26.376 3.533 -19.475 1.00 53.31 92 ALA A O 1
ATOM 703 N N . ARG A 1 93 ? 26.784 4.958 -17.781 1.00 41.81 93 ARG A N 1
ATOM 704 C CA . ARG A 1 93 ? 27.922 5.667 -18.384 1.00 41.81 93 ARG A CA 1
ATOM 705 C C . ARG A 1 93 ? 2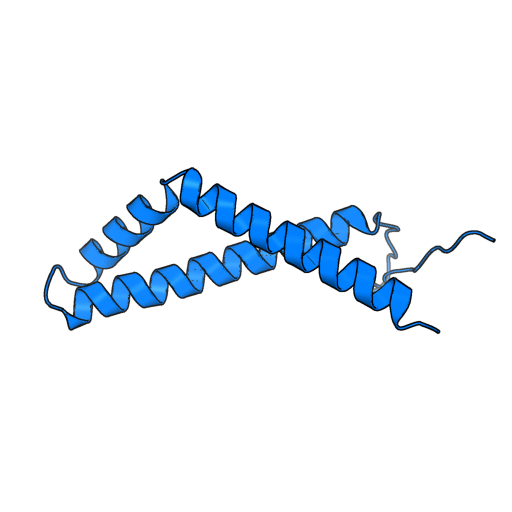9.131 5.588 -17.474 1.00 41.81 93 ARG A C 1
ATOM 707 O O . ARG A 1 93 ? 28.956 5.889 -16.275 1.00 41.81 93 ARG A O 1
#

Foldseek 3Di:
DDDQDWDDPDPDTDSDPPVVVLLVQLVVQLVVVLVVLLVVQQCVCCVVVPHHNVVSVVVSVVCVPPVVNSVVSSVVSVVVSVVVVVVVVVVPD

Organism: Hyphomicrobium denitrificans (strain ATCC 51888 / DSM 1869 / NCIMB 11706 / TK 0415) (NCBI:txid582899)

Radius of gyration: 18.78 Å; chains: 1; bounding box: 40×31×56 Å